Protein AF-F3FXX0-F1 (afdb_monomer_lite)

pLDDT: mean 95.89, std 2.67, range [80.38, 98.25]

Secondary structure (DSSP, 8-state):
-HHHHHTT--HHHHHHHHHHHHHHHHHT-S---EEEEE----SGGGTS--S---EEEEE-

Organism: NCBI:txid629262

Structure (mmCIF, N/CA/C/O backbone):
data_AF-F3FXX0-F1
#
_entry.id   AF-F3FXX0-F1
#
loop_
_atom_site.group_PDB
_atom_site.id
_atom_site.type_symbol
_atom_site.label_atom_id
_atom_site.label_alt_id
_atom_site.label_comp_id
_atom_site.label_asym_id
_atom_site.label_entity_id
_atom_site.label_seq_id
_atom_site.pdbx_PDB_ins_code
_atom_site.Cartn_x
_atom_site.Cartn_y
_atom_site.Cartn_z
_atom_site.occupancy
_atom_site.B_iso_or_equiv
_atom_site.auth_seq_id
_atom_site.auth_comp_id
_atom_site.auth_asym_id
_atom_site.auth_atom_id
_atom_site.pdbx_PDB_model_num
ATOM 1 N N . LYS A 1 1 ? -2.470 -17.916 2.917 1.00 80.38 1 LYS A N 1
ATOM 2 C CA . LYS A 1 1 ? -2.763 -18.423 1.550 1.00 80.38 1 LYS A CA 1
ATOM 3 C C . LYS A 1 1 ? -4.147 -19.056 1.452 1.00 80.38 1 LYS A C 1
ATOM 5 O O . LYS A 1 1 ? -4.944 -18.508 0.711 1.00 80.38 1 LYS A O 1
ATOM 10 N N . ALA A 1 2 ? -4.467 -20.110 2.215 1.00 95.56 2 ALA A N 1
ATOM 11 C CA . ALA A 1 2 ? -5.794 -20.746 2.162 1.00 95.56 2 ALA A CA 1
ATOM 12 C C . ALA A 1 2 ? -6.954 -19.765 2.430 1.00 95.56 2 ALA A C 1
ATOM 14 O O . ALA A 1 2 ? -7.915 -19.732 1.670 1.00 95.56 2 ALA A O 1
ATOM 15 N N . LEU A 1 3 ? -6.820 -18.905 3.452 1.00 95.88 3 LEU A N 1
ATOM 16 C CA . LEU A 1 3 ? -7.786 -17.833 3.720 1.00 95.88 3 LEU A CA 1
ATOM 17 C C . LEU A 1 3 ? -7.949 -16.907 2.505 1.00 95.88 3 LEU A C 1
ATOM 19 O O . LEU A 1 3 ? -9.057 -16.717 2.019 1.00 95.88 3 L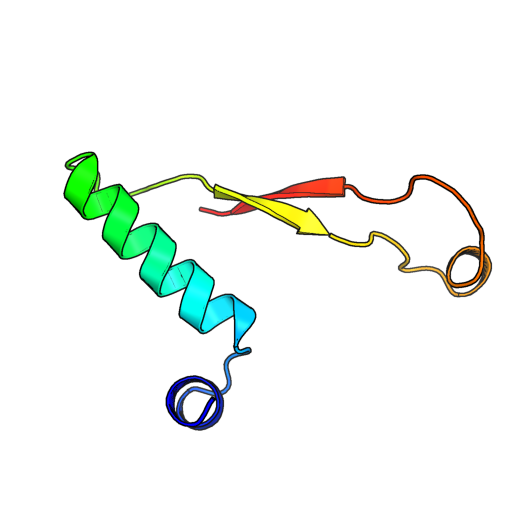EU A O 1
ATOM 23 N N . SER A 1 4 ? -6.839 -16.392 1.971 1.00 97.19 4 SER A N 1
ATOM 24 C CA . SER A 1 4 ? -6.834 -15.493 0.814 1.00 97.19 4 SER A CA 1
ATOM 25 C C . SER A 1 4 ? -7.547 -16.115 -0.392 1.00 97.19 4 SER A C 1
ATOM 27 O O . SER A 1 4 ? -8.465 -15.519 -0.945 1.00 97.19 4 SER A O 1
ATOM 29 N N . GLN A 1 5 ? -7.197 -17.362 -0.722 1.00 96.62 5 GLN A N 1
ATOM 30 C CA . GLN A 1 5 ? -7.777 -18.125 -1.831 1.00 96.62 5 GLN A CA 1
ATOM 31 C C . GLN A 1 5 ? -9.278 -18.367 -1.653 1.00 96.62 5 GLN A C 1
ATOM 33 O O . GLN A 1 5 ? -10.038 -18.150 -2.591 1.00 96.62 5 GLN A O 1
ATOM 38 N N . ARG A 1 6 ? -9.719 -18.752 -0.446 1.00 97.62 6 ARG A N 1
ATOM 39 C CA . ARG A 1 6 ? -11.142 -18.957 -0.132 1.00 97.62 6 ARG A CA 1
ATOM 40 C C . ARG A 1 6 ? -11.976 -17.694 -0.365 1.00 97.62 6 ARG A C 1
ATOM 42 O O . ARG A 1 6 ? -13.142 -17.800 -0.726 1.00 97.62 6 ARG A O 1
ATOM 49 N N . HIS A 1 7 ? -11.382 -16.522 -0.157 1.00 96.44 7 HIS A N 1
ATOM 50 C CA . HIS A 1 7 ? -12.040 -15.226 -0.318 1.00 96.44 7 HIS A CA 1
ATOM 51 C C . HIS A 1 7 ? -11.710 -14.528 -1.649 1.00 96.44 7 HIS A C 1
ATOM 53 O O . HIS A 1 7 ? -12.026 -13.352 -1.794 1.00 96.44 7 HIS A O 1
ATOM 59 N N . GLY A 1 8 ? -11.055 -15.202 -2.606 1.00 96.81 8 GLY A N 1
ATOM 60 C CA . GLY A 1 8 ? -10.684 -14.595 -3.893 1.00 96.81 8 GLY A CA 1
ATOM 61 C C . GLY A 1 8 ? -9.740 -13.392 -3.769 1.00 96.81 8 GLY A C 1
ATOM 62 O O . GLY A 1 8 ? -9.712 -12.535 -4.645 1.00 96.81 8 GLY A O 1
ATOM 63 N N . SER A 1 9 ? -8.980 -13.307 -2.675 1.00 97.38 9 SER A N 1
ATOM 64 C CA . SER A 1 9 ? -8.087 -12.189 -2.374 1.00 97.38 9 SER A CA 1
ATOM 65 C C . SER A 1 9 ? -6.622 -12.586 -2.521 1.00 97.38 9 SER A C 1
ATOM 67 O O . SER A 1 9 ? -6.237 -13.752 -2.369 1.00 97.38 9 SER A O 1
ATOM 69 N N . SER A 1 10 ? -5.772 -11.600 -2.805 1.00 97.50 10 SER A N 1
ATOM 70 C CA . SER A 1 10 ? -4.328 -11.809 -2.782 1.00 97.50 10 SER A CA 1
ATOM 71 C C . SER A 1 10 ? -3.830 -11.958 -1.341 1.00 97.50 10 SER A C 1
ATOM 73 O O . SER A 1 10 ? -4.451 -11.496 -0.380 1.00 97.50 10 SER A O 1
ATOM 75 N N . LEU A 1 11 ? -2.661 -12.579 -1.169 1.00 97.56 11 LEU A N 1
ATOM 76 C CA . LEU A 1 11 ? -2.021 -12.638 0.148 1.00 97.56 11 LEU A CA 1
ATOM 77 C C . LEU A 1 11 ? -1.717 -11.231 0.688 1.00 97.56 11 LEU A C 1
ATOM 79 O O . LEU A 1 11 ? -1.882 -10.994 1.882 1.00 97.56 11 LEU A O 1
ATOM 83 N N . PHE A 1 12 ? -1.329 -10.310 -0.201 1.00 96.94 12 PHE A N 1
ATOM 84 C CA . PHE A 1 12 ? -1.115 -8.900 0.117 1.00 96.94 12 PHE A CA 1
ATOM 85 C C . PHE A 1 12 ? -2.357 -8.279 0.763 1.00 96.94 12 PHE A C 1
ATOM 87 O O . PHE A 1 12 ? -2.248 -7.734 1.855 1.00 96.94 12 PHE A O 1
ATOM 94 N N . MET A 1 13 ? -3.541 -8.449 0.161 1.00 97.38 13 MET A N 1
ATOM 95 C CA . MET A 1 13 ? -4.802 -7.936 0.714 1.00 97.38 13 MET A CA 1
ATOM 96 C C . MET A 1 13 ? -5.096 -8.512 2.101 1.00 97.38 13 MET A C 1
ATOM 98 O O . MET A 1 13 ? -5.472 -7.777 3.007 1.00 97.38 13 MET A O 1
ATOM 102 N N . THR A 1 14 ? -4.890 -9.820 2.293 1.00 97.75 14 THR A N 1
ATOM 103 C CA . THR A 1 14 ? -5.135 -10.468 3.593 1.00 97.75 14 THR A CA 1
ATOM 104 C C . THR A 1 14 ? -4.241 -9.894 4.694 1.00 97.75 14 THR A C 1
ATOM 106 O O . THR A 1 14 ? -4.719 -9.595 5.786 1.00 97.75 14 THR A O 1
ATOM 109 N N . VAL A 1 15 ? -2.944 -9.739 4.419 1.00 97.50 15 VAL A N 1
ATOM 110 C CA . VAL A 1 15 ? -1.992 -9.198 5.400 1.00 97.50 15 VAL A CA 1
ATOM 111 C C . VAL A 1 15 ? -2.234 -7.706 5.625 1.00 97.50 15 VAL A C 1
ATOM 113 O O . VAL A 1 15 ? -2.204 -7.259 6.766 1.00 97.50 15 VAL A O 1
ATOM 116 N N . MET A 1 16 ? -2.540 -6.948 4.571 1.00 97.62 16 MET A N 1
ATOM 117 C CA . MET A 1 16 ? -2.869 -5.527 4.668 1.00 97.62 16 MET A CA 1
ATOM 118 C C . MET A 1 16 ? -4.118 -5.283 5.520 1.00 97.62 16 MET A C 1
ATOM 120 O O . MET A 1 16 ? -4.099 -4.407 6.377 1.00 97.62 16 MET A O 1
ATOM 124 N N . ALA A 1 17 ? -5.162 -6.101 5.364 1.00 96.56 17 ALA A N 1
ATOM 125 C CA . ALA A 1 17 ? -6.359 -6.029 6.200 1.00 96.56 17 ALA A CA 1
ATOM 126 C C . ALA A 1 17 ? -6.059 -6.356 7.673 1.00 96.56 17 ALA A C 1
ATOM 128 O O . ALA A 1 17 ? -6.522 -5.656 8.571 1.00 96.56 17 ALA A O 1
ATOM 129 N N . ALA A 1 18 ? -5.243 -7.384 7.937 1.00 97.00 18 ALA A N 1
ATOM 130 C CA . ALA A 1 18 ? -4.813 -7.710 9.297 1.00 97.00 18 ALA A CA 1
ATOM 131 C C . ALA A 1 18 ? -3.985 -6.575 9.928 1.00 97.00 18 ALA A C 1
ATOM 133 O O . ALA A 1 18 ? -4.144 -6.274 11.111 1.00 97.00 18 ALA A O 1
ATOM 134 N N . TRP A 1 19 ? -3.133 -5.925 9.132 1.00 97.69 19 TRP A N 1
ATOM 135 C CA . TRP A 1 19 ? -2.335 -4.779 9.558 1.00 97.69 19 TRP A CA 1
ATOM 136 C C . TRP A 1 19 ? -3.201 -3.555 9.868 1.00 97.69 19 TRP A C 1
ATOM 138 O O . TRP A 1 19 ? -3.049 -2.963 10.935 1.00 97.69 19 TRP A O 1
ATOM 148 N N . ALA A 1 20 ? -4.162 -3.227 9.000 1.00 97.88 20 ALA A N 1
ATOM 149 C CA . ALA A 1 20 ? -5.121 -2.151 9.234 1.00 97.88 20 ALA A CA 1
ATOM 150 C C . ALA A 1 20 ? -5.931 -2.379 10.519 1.00 97.88 20 ALA A C 1
ATOM 152 O O . ALA A 1 20 ? -6.021 -1.486 11.358 1.00 97.88 20 ALA A O 1
ATOM 153 N N . ALA A 1 21 ? -6.428 -3.603 10.729 1.00 97.44 21 ALA A N 1
ATOM 154 C CA . ALA A 1 21 ? -7.160 -3.965 11.940 1.00 97.44 21 ALA A CA 1
ATOM 155 C C . ALA A 1 21 ? -6.300 -3.844 13.211 1.00 97.44 21 ALA A C 1
ATOM 157 O O . ALA A 1 21 ? -6.783 -3.383 14.245 1.00 97.44 21 ALA A O 1
ATOM 158 N N . LEU A 1 22 ? -5.024 -4.240 13.153 1.00 98.06 22 LEU A N 1
ATOM 159 C CA . LEU A 1 22 ? -4.098 -4.087 14.276 1.00 98.06 22 LEU A CA 1
ATOM 160 C C . LEU A 1 22 ? -3.854 -2.608 14.599 1.00 98.06 22 LEU A C 1
ATOM 162 O O . LEU A 1 22 ? -3.983 -2.210 15.756 1.00 98.06 22 LEU A O 1
ATOM 166 N N . LEU A 1 23 ? -3.532 -1.798 13.589 1.00 98.25 23 LEU A N 1
ATOM 167 C CA . LEU A 1 23 ? -3.277 -0.370 13.770 1.00 98.25 23 LEU A CA 1
ATOM 168 C C . LEU A 1 23 ? -4.507 0.370 14.294 1.00 98.25 23 LEU A C 1
ATOM 170 O O . LEU A 1 23 ? -4.376 1.137 15.244 1.00 98.25 23 LEU A O 1
ATOM 174 N N . GLY A 1 24 ? -5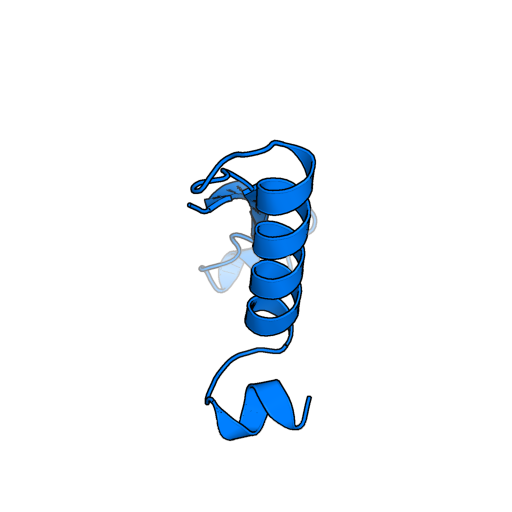.694 0.095 13.746 1.00 98.19 24 GLY A N 1
ATOM 175 C CA . GLY A 1 24 ? -6.945 0.691 14.219 1.00 98.19 24 GLY A CA 1
ATOM 176 C C . GLY A 1 24 ? -7.202 0.389 15.695 1.00 98.19 24 GLY A C 1
ATOM 177 O O . GLY A 1 24 ? -7.499 1.289 16.479 1.00 98.19 24 GLY A O 1
ATOM 178 N N . ARG A 1 25 ? -6.963 -0.858 16.129 1.00 98.12 25 ARG A N 1
ATOM 179 C CA . ARG A 1 25 ? -7.087 -1.241 17.546 1.00 98.12 25 ARG A CA 1
ATOM 180 C C . ARG A 1 25 ? -6.067 -0.557 18.452 1.00 98.12 25 ARG A C 1
ATOM 182 O O . ARG A 1 25 ? -6.420 -0.197 19.569 1.00 98.12 25 ARG A O 1
ATOM 189 N N . LEU A 1 26 ? -4.823 -0.397 18.001 1.00 98.25 26 LEU A N 1
ATOM 190 C CA . LEU A 1 26 ? -3.772 0.264 18.783 1.00 98.25 26 LEU A CA 1
ATOM 191 C C . LEU A 1 26 ? -3.976 1.782 18.868 1.00 98.25 26 LEU A C 1
ATOM 193 O O . LEU A 1 26 ? -3.680 2.377 19.899 1.00 98.25 26 LEU A O 1
ATOM 197 N N . ALA A 1 27 ? -4.487 2.398 17.802 1.00 97.44 27 ALA A N 1
ATOM 198 C CA . ALA A 1 27 ? -4.749 3.833 17.731 1.00 97.44 27 ALA A CA 1
ATOM 199 C C . ALA A 1 27 ? -6.131 4.233 18.283 1.00 97.44 27 ALA A C 1
ATOM 201 O O . ALA A 1 27 ? -6.403 5.424 18.436 1.00 97.44 27 ALA A O 1
ATOM 202 N N . GLY A 1 28 ? -7.019 3.266 18.546 1.00 97.50 28 GLY A N 1
ATOM 203 C CA . GLY A 1 28 ? -8.417 3.533 18.890 1.00 97.50 28 GLY A CA 1
ATOM 204 C C . GLY A 1 28 ? -9.181 4.230 17.759 1.00 97.50 28 GLY A C 1
ATOM 205 O O . GLY A 1 28 ? -10.041 5.062 18.032 1.00 97.50 28 GLY A O 1
ATOM 206 N N . GLN A 1 29 ? -8.826 3.941 16.504 1.00 96.69 29 GLN A N 1
ATOM 207 C CA . GLN A 1 29 ? -9.426 4.530 15.305 1.00 96.69 29 GLN A CA 1
ATOM 208 C C . GLN A 1 29 ? -10.115 3.444 14.477 1.00 96.69 29 GLN A C 1
ATOM 210 O O . GLN A 1 29 ? -9.580 2.346 14.317 1.00 96.69 29 GLN A O 1
ATOM 215 N N . GLU A 1 30 ? -11.286 3.761 13.927 1.00 93.88 30 GLU A N 1
ATOM 216 C CA . GLU A 1 30 ? -12.016 2.860 13.021 1.00 93.88 30 GLU A CA 1
ATOM 217 C C . GLU A 1 30 ? -11.440 2.865 11.600 1.00 93.88 30 GLU A C 1
ATOM 219 O O . GLU A 1 30 ? -11.635 1.909 10.853 1.00 93.88 30 GLU A O 1
ATOM 224 N N . ASP A 1 31 ? -10.705 3.920 11.247 1.00 94.12 31 ASP A N 1
ATOM 225 C CA . ASP A 1 31 ? -10.159 4.140 9.916 1.00 94.12 31 ASP A CA 1
ATOM 226 C C . ASP A 1 31 ? -8.670 4.511 9.999 1.00 94.12 31 ASP A C 1
ATOM 228 O O . ASP A 1 31 ? -8.258 5.333 10.824 1.00 94.12 31 ASP A O 1
ATOM 232 N N . VAL A 1 32 ? -7.850 3.888 9.150 1.00 96.88 32 VAL A N 1
ATOM 233 C CA . VAL A 1 32 ? -6.398 4.085 9.097 1.00 96.88 32 VAL A CA 1
ATOM 234 C C . VAL A 1 32 ? -5.934 4.215 7.654 1.00 96.88 32 VAL A C 1
ATOM 236 O O . VAL A 1 32 ? -6.329 3.450 6.783 1.00 96.88 32 VAL A O 1
ATOM 239 N N . VAL A 1 33 ? -5.027 5.161 7.408 1.00 97.56 33 VAL A N 1
ATOM 240 C CA . VAL A 1 33 ? -4.404 5.333 6.092 1.00 97.56 33 VAL A CA 1
ATOM 241 C C . VAL A 1 33 ? -3.039 4.661 6.085 1.00 97.56 33 VAL A C 1
ATOM 243 O O . VAL A 1 33 ? -2.179 4.987 6.904 1.00 97.56 33 VAL A O 1
ATOM 246 N N . ILE A 1 34 ? -2.821 3.747 5.143 1.00 97.69 34 ILE A N 1
ATOM 247 C CA . ILE A 1 34 ? -1.574 2.990 5.006 1.00 97.69 34 ILE A CA 1
ATOM 248 C C . ILE A 1 34 ? -0.940 3.294 3.648 1.00 97.69 34 ILE A C 1
ATOM 250 O O . ILE A 1 34 ? -1.558 3.108 2.603 1.00 97.69 34 ILE A O 1
ATOM 254 N N . GLY A 1 35 ? 0.318 3.736 3.655 1.00 97.44 35 GLY A N 1
ATOM 255 C CA . GLY A 1 35 ? 1.114 3.889 2.437 1.00 97.44 35 GLY A CA 1
ATOM 256 C C . GLY A 1 35 ? 1.629 2.541 1.925 1.00 97.44 35 GLY A C 1
ATOM 257 O O . GLY A 1 35 ? 2.195 1.765 2.695 1.00 97.44 35 GLY A O 1
ATOM 258 N N . THR A 1 36 ? 1.476 2.262 0.630 1.00 97.00 36 THR A N 1
ATOM 259 C CA . THR A 1 36 ? 1.991 1.050 -0.018 1.00 97.00 36 THR A CA 1
ATOM 260 C C . THR A 1 36 ? 2.759 1.374 -1.304 1.00 97.00 36 THR A C 1
ATOM 262 O O . THR A 1 36 ? 2.277 2.166 -2.116 1.00 97.00 36 THR A O 1
ATOM 265 N N . PRO A 1 37 ? 3.958 0.800 -1.513 1.00 96.56 37 PRO A N 1
ATOM 266 C CA . PRO A 1 37 ? 4.685 0.971 -2.760 1.00 96.56 37 PRO A CA 1
ATOM 267 C C . PRO A 1 37 ? 4.058 0.126 -3.877 1.00 96.56 37 PRO A C 1
ATOM 269 O O . PRO A 1 37 ? 3.773 -1.057 -3.696 1.00 96.56 37 PRO A O 1
ATOM 272 N N . VAL A 1 38 ? 3.917 0.713 -5.062 1.00 96.06 38 VAL A N 1
ATOM 273 C CA . VAL A 1 38 ? 3.543 0.024 -6.300 1.00 96.06 38 VAL A CA 1
ATOM 274 C C . VAL A 1 38 ? 4.656 0.159 -7.331 1.00 96.06 38 VAL A C 1
ATOM 276 O O . VAL A 1 38 ? 5.297 1.203 -7.431 1.00 96.06 38 VAL A O 1
ATOM 279 N N . ALA A 1 39 ? 4.882 -0.895 -8.118 1.00 96.12 39 ALA A N 1
ATOM 280 C CA . ALA A 1 39 ? 5.981 -0.948 -9.085 1.00 96.12 39 ALA A CA 1
ATOM 281 C C . ALA A 1 39 ? 5.882 0.125 -10.181 1.00 96.12 39 ALA A C 1
ATOM 283 O O . ALA A 1 39 ? 6.914 0.581 -10.664 1.00 96.12 39 ALA A O 1
ATOM 284 N N . ASN A 1 40 ? 4.654 0.522 -10.552 1.00 94.75 40 ASN A N 1
ATOM 285 C CA . ASN A 1 40 ? 4.371 1.583 -11.526 1.00 94.75 40 ASN A CA 1
ATOM 286 C C . ASN A 1 40 ? 5.080 1.377 -12.890 1.00 94.75 40 ASN A C 1
ATOM 288 O O . ASN A 1 40 ? 5.512 2.320 -13.547 1.00 94.75 40 ASN A O 1
ATOM 292 N N . ARG A 1 41 ? 5.178 0.115 -13.327 1.00 95.50 41 ARG A N 1
ATOM 293 C CA . ARG A 1 41 ? 5.721 -0.315 -14.629 1.00 95.50 41 ARG A CA 1
ATOM 294 C C . ARG A 1 41 ? 4.591 -0.818 -15.534 1.00 95.50 41 ARG A C 1
ATOM 296 O O . ARG A 1 41 ? 4.545 -1.981 -15.897 1.00 95.50 41 ARG A O 1
ATOM 303 N N . MET A 1 42 ? 3.619 0.048 -15.830 1.00 92.94 42 MET A N 1
ATOM 304 C CA . MET A 1 42 ? 2.400 -0.336 -16.573 1.00 92.94 42 MET A CA 1
ATOM 305 C C . ME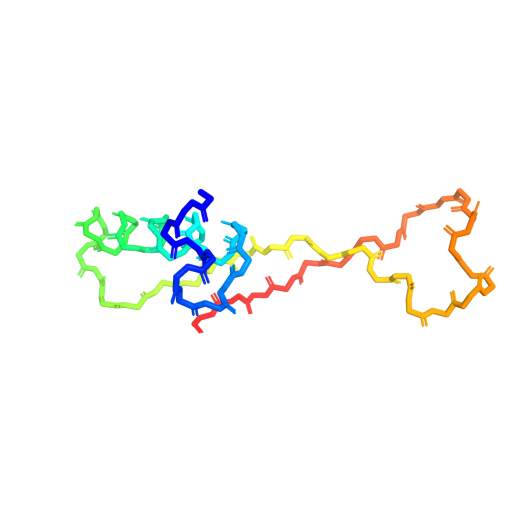T A 1 42 ? 2.588 -0.391 -18.098 1.00 92.94 42 MET A C 1
ATOM 307 O O . MET A 1 42 ? 1.670 -0.784 -18.813 1.00 92.94 42 MET A O 1
ATOM 311 N N . ARG A 1 43 ? 3.740 0.063 -18.600 1.00 93.50 43 ARG A N 1
ATOM 312 C CA . ARG A 1 43 ? 4.086 0.086 -20.024 1.00 93.50 43 ARG A CA 1
ATOM 313 C C . ARG A 1 43 ? 5.203 -0.925 -20.278 1.00 93.50 43 ARG A C 1
ATOM 315 O O . ARG A 1 43 ? 6.162 -0.956 -19.508 1.00 93.50 43 ARG A O 1
ATOM 322 N N . ALA A 1 44 ? 5.086 -1.724 -21.335 1.00 92.25 44 ALA A N 1
ATOM 323 C CA . ALA A 1 44 ? 6.041 -2.796 -21.625 1.00 92.25 44 ALA A CA 1
ATOM 324 C C . ALA A 1 44 ? 7.469 -2.260 -21.842 1.00 92.25 44 ALA A C 1
ATOM 326 O O . ALA A 1 44 ? 8.443 -2.878 -21.432 1.00 92.25 44 ALA A O 1
ATOM 327 N N . GLU A 1 45 ? 7.603 -1.055 -22.400 1.00 93.44 45 GLU A N 1
ATOM 328 C CA . GLU A 1 45 ? 8.887 -0.408 -22.688 1.00 93.44 45 GLU A CA 1
ATOM 329 C C . GLU A 1 45 ? 9.699 -0.077 -21.428 1.00 93.44 45 GLU A C 1
ATOM 331 O O . GLU A 1 45 ? 10.902 0.163 -21.521 1.00 93.44 45 GLU A O 1
ATOM 336 N N . VAL A 1 46 ? 9.055 -0.032 -20.254 1.00 93.31 46 VAL A N 1
ATOM 337 C CA . VAL A 1 46 ? 9.711 0.285 -18.976 1.00 93.31 46 VAL A CA 1
ATOM 338 C C . VAL A 1 46 ? 9.835 -0.917 -18.043 1.00 93.31 46 VAL A C 1
ATOM 340 O O . VAL A 1 46 ? 10.365 -0.773 -16.942 1.00 93.31 46 VAL A O 1
ATOM 343 N N . GLU A 1 47 ? 9.361 -2.097 -18.447 1.00 91.69 47 GLU A N 1
ATOM 344 C CA . GLU A 1 47 ? 9.343 -3.286 -17.590 1.00 91.69 47 GLU A CA 1
ATOM 345 C C . GLU A 1 47 ? 10.760 -3.732 -17.205 1.00 91.69 47 GLU A C 1
ATOM 347 O O . GLU A 1 47 ? 11.034 -3.883 -16.015 1.00 91.69 47 GLU A O 1
ATOM 352 N N . ASP A 1 48 ? 11.682 -3.776 -18.172 1.00 94.00 48 ASP A N 1
ATOM 353 C CA . ASP A 1 48 ? 13.063 -4.254 -17.986 1.00 94.00 48 ASP A CA 1
ATOM 354 C C . ASP A 1 48 ? 14.091 -3.146 -17.679 1.00 94.00 48 ASP A C 1
ATOM 356 O O . ASP A 1 48 ? 15.282 -3.410 -17.500 1.00 94.00 48 ASP A O 1
ATOM 360 N N . LEU A 1 49 ? 13.666 -1.878 -17.604 1.00 96.31 49 LEU A N 1
ATOM 361 C CA . LEU A 1 49 ? 14.588 -0.757 -17.391 1.00 96.31 49 LEU A CA 1
ATOM 362 C C . LEU A 1 49 ? 15.097 -0.672 -15.945 1.00 96.31 49 LEU A C 1
ATOM 364 O O . LEU A 1 49 ? 14.346 -0.813 -14.973 1.00 96.31 49 LEU A O 1
ATOM 368 N N . ILE A 1 50 ? 16.375 -0.331 -15.784 1.00 95.50 50 ILE A N 1
ATOM 369 C CA . ILE A 1 50 ? 16.959 0.003 -14.481 1.00 95.50 50 ILE A CA 1
ATOM 370 C C . ILE A 1 50 ? 16.647 1.471 -14.170 1.00 95.50 50 ILE A C 1
ATOM 372 O O . ILE A 1 50 ? 16.990 2.365 -14.938 1.00 95.50 50 ILE A O 1
ATOM 376 N N . GLY A 1 51 ? 15.992 1.727 -13.037 1.00 94.81 51 GLY A N 1
ATOM 377 C CA . GLY A 1 51 ? 15.604 3.073 -12.614 1.00 94.81 51 GLY A CA 1
ATOM 378 C C . GLY A 1 51 ? 14.614 3.067 -11.448 1.00 94.81 51 GLY A C 1
ATOM 379 O O . GLY A 1 51 ? 14.155 2.007 -11.012 1.00 94.81 51 GLY A O 1
ATOM 380 N N . PHE A 1 52 ? 14.281 4.257 -10.939 1.00 95.12 52 PHE A N 1
ATOM 381 C CA . PHE A 1 52 ? 13.314 4.431 -9.855 1.00 95.12 52 PHE A CA 1
ATOM 382 C C . PHE A 1 52 ? 11.914 4.703 -10.412 1.00 95.12 52 PHE A C 1
ATOM 384 O O . PHE A 1 52 ? 11.606 5.815 -10.831 1.00 95.12 52 PHE A O 1
ATOM 391 N N . PHE A 1 53 ? 11.077 3.666 -10.419 1.00 95.69 53 PHE A N 1
ATOM 392 C CA . PHE A 1 53 ? 9.701 3.741 -10.923 1.00 95.69 53 PHE A CA 1
ATOM 393 C C . PHE A 1 53 ? 8.655 3.706 -9.807 1.00 95.69 53 PHE A C 1
ATOM 395 O O . PHE A 1 53 ? 7.528 4.132 -10.034 1.00 95.69 53 PHE A O 1
ATOM 402 N N . VAL A 1 54 ? 9.025 3.228 -8.613 1.00 95.94 54 VAL A N 1
ATOM 403 C CA . VAL A 1 54 ? 8.099 2.975 -7.502 1.00 95.94 54 VAL A CA 1
ATOM 404 C C . VAL A 1 54 ? 7.310 4.230 -7.141 1.00 95.94 54 VAL A C 1
ATOM 406 O O . VAL A 1 54 ? 7.885 5.294 -6.928 1.00 95.94 54 VAL A O 1
ATOM 409 N N . ASN A 1 55 ? 5.994 4.076 -7.012 1.00 95.88 55 ASN A N 1
ATOM 410 C CA . ASN A 1 55 ? 5.114 5.110 -6.482 1.00 95.88 55 ASN A CA 1
ATOM 411 C C . ASN A 1 55 ? 4.495 4.648 -5.160 1.00 95.88 55 ASN A C 1
ATOM 413 O O . ASN A 1 55 ? 4.185 3.470 -5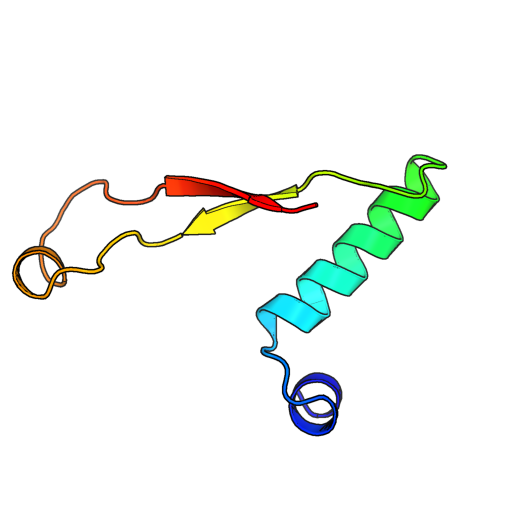.009 1.00 95.88 55 ASN A O 1
ATOM 417 N N . THR A 1 56 ? 4.275 5.562 -4.221 1.00 96.56 56 THR A N 1
ATOM 418 C CA . THR A 1 56 ? 3.581 5.254 -2.965 1.00 96.56 56 THR A CA 1
ATOM 419 C C . THR A 1 56 ? 2.118 5.650 -3.089 1.00 96.56 56 THR A C 1
ATOM 421 O O . THR A 1 56 ? 1.806 6.810 -3.347 1.00 96.56 56 THR A O 1
ATOM 424 N N . LEU A 1 57 ? 1.215 4.697 -2.877 1.00 96.25 57 LEU A N 1
ATOM 425 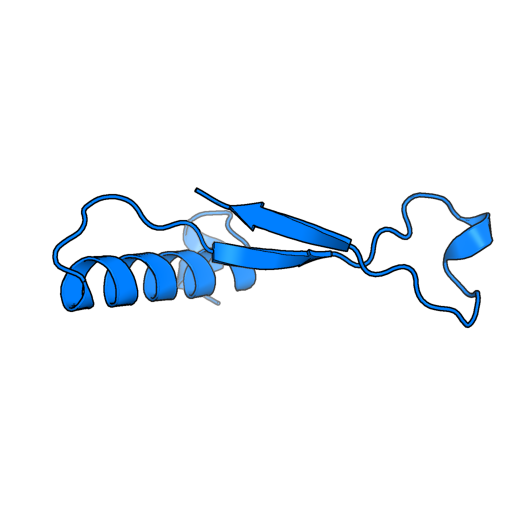C CA . LEU A 1 57 ? -0.225 4.937 -2.827 1.00 96.25 57 LEU A CA 1
ATOM 426 C C . LEU A 1 57 ? -0.715 4.916 -1.382 1.00 96.25 57 LEU A C 1
ATOM 428 O O . LEU A 1 57 ? -0.276 4.085 -0.591 1.00 96.25 57 LEU A O 1
ATOM 432 N N . ALA A 1 58 ? -1.643 5.807 -1.047 1.00 96.75 58 ALA A N 1
ATOM 433 C CA . ALA A 1 58 ? -2.364 5.769 0.218 1.00 96.75 58 ALA A CA 1
ATOM 434 C C . ALA A 1 58 ? -3.605 4.877 0.072 1.00 96.75 58 ALA A C 1
ATOM 436 O O . ALA A 1 58 ? -4.432 5.111 -0.808 1.00 96.75 58 ALA A O 1
ATOM 437 N N . VAL A 1 59 ? -3.724 3.868 0.932 1.00 94.50 59 VAL A N 1
ATOM 438 C CA . VAL A 1 59 ? -4.884 2.973 1.028 1.00 94.50 59 VAL A CA 1
ATOM 439 C C . VAL A 1 59 ? -5.663 3.330 2.287 1.00 94.50 59 VAL A C 1
ATOM 441 O O . VAL A 1 59 ? -5.055 3.513 3.343 1.00 94.50 59 VAL A O 1
ATOM 444 N N . ARG A 1 60 ? -6.981 3.442 2.149 1.00 90.38 60 ARG A N 1
ATOM 445 C CA . ARG A 1 60 ? -7.957 3.684 3.209 1.00 90.38 60 ARG A CA 1
ATOM 446 C C . ARG A 1 60 ? -9.079 2.669 3.032 1.00 90.38 60 ARG A C 1
ATOM 448 O O . ARG A 1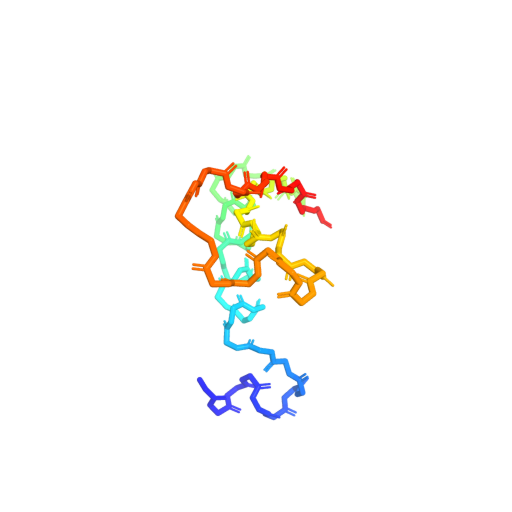 60 ? -9.535 2.548 1.870 1.00 90.38 60 ARG A O 1
#

Sequence (60 aa):
KALSQRHGSSLFMTVMAAWAALLGRLAGQEDVVIGTPVANRMRAEVEDLIGFFVNTLAVR

Foldseek 3Di:
DVVCVVVVHDPVVVVVVVVQVVVCVVVVHPDDKDKDKDQQCPDPVCPPDDDDRIDIDIDD

InterPro domains:
  IPR001242 Condensation domain [PF00668] (3-60)

Radius of gyration: 15.19 Å; chains: 1; bounding box: 29×26×42 Å